Protein AF-A0A382XVF5-F1 (afdb_monomer)

InterPro domains:
  IPR029026 tRNA (guanine-N1-)-methyltransferase, N-terminal [G3DSA:3.40.1280.10] (78-159)
  IPR029028 Alpha/beta knot methyltransferases [SSF75217] (88-157)
  IPR029064 Ribosomal protein eL30-like superfamily [G3DSA:3.30.1330.30] (3-73)

Sequence (159 aa):
MQRCGVGEVASALDSEDVALLLVLRDSEDEEIARLRETAESRGIPVREGSKTDLWRMARSNEGEDSPGILALVGRNPNASIEQVLSTGGLAWLLAGARYPVNIGFTIRTAEVSGADAVFVDCDLNHDERKAAVRTSMKAHRFMPVHWVDGDDLVAQARE

Radius of gyration: 16.48 Å; Cα contacts (8 Å, |Δi|>4): 283; chains: 1; bounding box: 39×35×43 Å

Structure (mmCIF, N/CA/C/O backbone):
data_AF-A0A382XVF5-F1
#
_entry.id   AF-A0A382XVF5-F1
#
loop_
_atom_site.group_PDB
_atom_site.id
_atom_site.type_symbol
_atom_site.label_atom_id
_atom_site.label_alt_id
_atom_site.label_comp_id
_atom_site.label_asym_id
_atom_site.label_entity_id
_atom_site.label_seq_id
_atom_site.pdbx_PDB_ins_code
_atom_site.Cartn_x
_atom_site.Cartn_y
_atom_site.Cartn_z
_atom_site.occupancy
_atom_site.B_iso_or_equiv
_atom_site.auth_seq_id
_atom_site.auth_comp_id
_atom_site.auth_asym_id
_atom_site.auth_atom_id
_atom_site.pdbx_PDB_model_num
ATOM 1 N N . MET A 1 1 ? -10.118 -1.378 -2.986 1.00 81.12 1 MET A N 1
ATOM 2 C CA . MET A 1 1 ? -8.906 -1.666 -2.195 1.00 81.12 1 MET A CA 1
ATOM 3 C C . MET A 1 1 ? -9.020 -1.195 -0.753 1.00 81.12 1 MET A C 1
ATOM 5 O O . MET A 1 1 ? -8.791 -2.002 0.126 1.00 81.12 1 MET A O 1
ATOM 9 N N . GLN A 1 2 ? -9.371 0.064 -0.463 1.00 89.81 2 GLN A N 1
ATOM 10 C CA . GLN A 1 2 ? -9.378 0.555 0.922 1.00 89.81 2 GLN A CA 1
ATOM 11 C C . GLN A 1 2 ? -10.780 0.712 1.534 1.00 89.81 2 GLN A C 1
ATOM 13 O O . GLN A 1 2 ? -11.734 1.102 0.845 1.00 89.81 2 GLN A O 1
ATOM 18 N N . ARG A 1 3 ? -10.871 0.445 2.839 1.00 93.00 3 ARG A N 1
ATOM 19 C CA . ARG A 1 3 ? -12.037 0.651 3.708 1.00 93.00 3 ARG A CA 1
ATOM 20 C C . ARG A 1 3 ? -11.692 1.644 4.806 1.00 93.00 3 ARG A C 1
ATOM 22 O O . ARG A 1 3 ? -10.603 1.553 5.375 1.00 93.00 3 ARG A O 1
ATOM 29 N N . CYS A 1 4 ? -12.579 2.602 5.056 1.00 93.44 4 CYS A N 1
ATOM 30 C CA . CYS A 1 4 ? -12.317 3.721 5.961 1.00 93.44 4 CYS A CA 1
ATOM 31 C C . CYS A 1 4 ? -13.279 3.734 7.149 1.00 93.44 4 CYS A C 1
ATOM 33 O O . CYS A 1 4 ? -14.494 3.736 6.969 1.00 93.44 4 CYS A O 1
ATOM 35 N N . GLY A 1 5 ? -12.721 3.826 8.356 1.00 94.19 5 GLY A N 1
ATOM 36 C CA . GLY A 1 5 ? -13.494 3.909 9.588 1.00 94.19 5 GLY A CA 1
ATOM 37 C C . GLY A 1 5 ? -14.037 2.562 10.059 1.00 94.19 5 GLY A C 1
ATOM 38 O O . GLY A 1 5 ? -14.022 1.562 9.343 1.00 94.19 5 GLY A O 1
ATOM 39 N N . VAL A 1 6 ? -14.522 2.560 11.298 1.00 95.88 6 VAL A N 1
ATOM 40 C CA . VAL A 1 6 ? -14.975 1.370 12.030 1.00 95.88 6 VAL A CA 1
ATOM 41 C C . VAL A 1 6 ? -15.961 0.522 11.227 1.00 95.88 6 VAL A C 1
ATOM 43 O O . VAL A 1 6 ? -15.743 -0.674 11.072 1.00 95.88 6 VAL A O 1
ATOM 46 N N . GLY A 1 7 ? -17.021 1.130 10.682 1.00 95.94 7 GLY A N 1
ATOM 47 C CA . GLY A 1 7 ? -18.098 0.385 10.023 1.00 95.94 7 GLY A CA 1
ATOM 48 C C . GLY A 1 7 ? -17.639 -0.367 8.772 1.00 95.94 7 GLY A C 1
ATOM 49 O O . GLY A 1 7 ? -17.912 -1.558 8.633 1.00 95.94 7 GLY A O 1
ATOM 50 N N . GLU A 1 8 ? -16.903 0.302 7.877 1.00 96.31 8 GLU A N 1
ATOM 51 C CA . GLU A 1 8 ? -16.386 -0.352 6.668 1.00 96.31 8 GLU A CA 1
ATOM 52 C C . GLU A 1 8 ? -15.321 -1.403 7.006 1.00 96.31 8 GLU A C 1
ATOM 54 O O . GLU A 1 8 ? -15.274 -2.449 6.364 1.00 96.31 8 GLU A O 1
ATOM 59 N N . VAL A 1 9 ? -14.469 -1.141 8.004 1.00 97.19 9 VAL A N 1
ATOM 60 C CA . VAL A 1 9 ? -13.413 -2.078 8.418 1.00 97.19 9 VAL A CA 1
ATOM 61 C C . VAL A 1 9 ? -13.997 -3.326 9.075 1.00 97.19 9 VAL A C 1
ATOM 63 O O . VAL A 1 9 ? -13.566 -4.427 8.741 1.00 97.19 9 VAL A O 1
ATOM 66 N N . ALA A 1 10 ? -14.997 -3.179 9.946 1.00 97.81 10 ALA A N 1
ATOM 67 C CA . ALA A 1 10 ? -15.702 -4.306 10.551 1.00 97.81 10 ALA A CA 1
ATOM 68 C C . ALA A 1 10 ? -16.340 -5.197 9.476 1.00 97.81 10 ALA A C 1
ATOM 70 O O . ALA A 1 10 ? -16.065 -6.393 9.419 1.00 97.81 10 ALA A O 1
ATOM 71 N N . SER A 1 11 ? -17.096 -4.594 8.550 1.00 97.81 11 SER A N 1
ATOM 72 C CA . SER A 1 11 ? -17.711 -5.325 7.437 1.00 97.81 11 SER A CA 1
ATOM 73 C C . SER A 1 11 ? -16.677 -6.051 6.571 1.00 97.81 11 SER A C 1
ATOM 75 O O . SER A 1 11 ? -16.931 -7.163 6.109 1.00 97.81 11 SER A O 1
ATOM 77 N N . ALA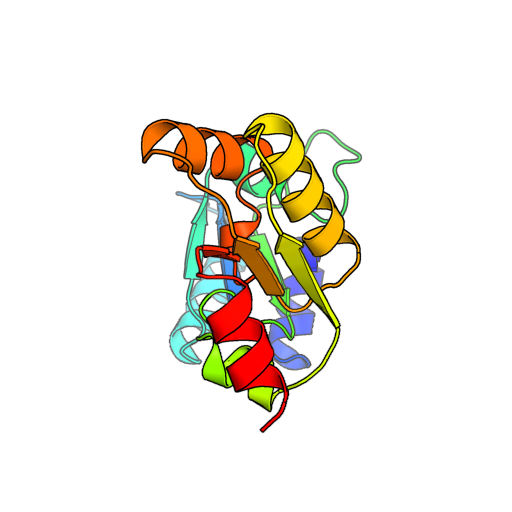 A 1 12 ? -15.522 -5.430 6.331 1.00 97.12 12 ALA A N 1
ATOM 78 C CA . ALA A 1 12 ? -14.472 -6.017 5.510 1.00 97.12 12 ALA A CA 1
ATOM 79 C C . ALA A 1 12 ? -13.776 -7.187 6.204 1.00 97.12 12 ALA A C 1
ATOM 81 O O . ALA A 1 12 ? -13.534 -8.201 5.562 1.00 97.12 12 ALA A O 1
ATOM 82 N N . LEU A 1 13 ? -13.512 -7.092 7.511 1.00 97.19 13 LEU A N 1
ATOM 83 C CA . LEU A 1 13 ? -12.989 -8.228 8.270 1.00 97.19 13 LEU A CA 1
ATOM 84 C C . LEU A 1 13 ? -13.944 -9.427 8.200 1.00 97.19 13 LEU A C 1
ATOM 86 O O . LEU A 1 13 ? -13.478 -10.560 8.173 1.00 97.19 13 LEU A O 1
ATOM 90 N N . ASP A 1 14 ? -15.256 -9.215 8.134 1.00 96.19 14 ASP A N 1
ATOM 91 C CA . ASP A 1 14 ? -16.225 -10.316 8.085 1.00 96.19 14 ASP A CA 1
ATOM 92 C C . ASP A 1 14 ? -16.412 -10.943 6.696 1.00 96.19 14 ASP A C 1
ATOM 94 O O . ASP A 1 14 ? -16.822 -12.101 6.606 1.00 96.19 14 ASP A 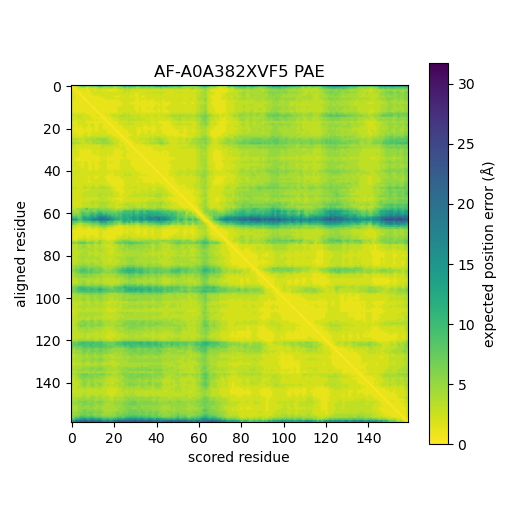O 1
ATOM 98 N N . SER A 1 15 ? -16.145 -10.204 5.616 1.00 95.38 15 SER A N 1
ATOM 99 C CA . SER A 1 15 ? -16.581 -10.603 4.266 1.00 95.38 15 SER A CA 1
ATOM 100 C C . SER A 1 15 ? -15.536 -10.476 3.159 1.00 95.38 15 SER A C 1
ATOM 102 O O . SER A 1 15 ? -15.789 -10.921 2.039 1.00 95.38 15 SER A O 1
ATOM 104 N N . GLU A 1 16 ? -14.370 -9.899 3.441 1.00 95.69 16 GLU A N 1
ATOM 105 C CA . GLU A 1 16 ? -13.349 -9.598 2.441 1.00 95.69 16 GLU A CA 1
ATOM 106 C C . GLU A 1 16 ? -11.962 -10.112 2.854 1.00 95.69 16 GLU A C 1
ATOM 108 O O . GLU A 1 16 ? -11.680 -10.354 4.027 1.00 95.69 16 GLU A O 1
ATOM 113 N N . ASP A 1 17 ? -11.066 -10.249 1.875 1.00 93.06 17 ASP A N 1
ATOM 114 C CA . ASP A 1 17 ? -9.670 -10.621 2.118 1.00 93.06 17 ASP A CA 1
ATOM 115 C C . ASP A 1 17 ? -8.854 -9.398 2.568 1.00 93.06 17 ASP A C 1
ATOM 117 O O . ASP A 1 17 ? -8.308 -8.640 1.756 1.00 93.06 17 ASP A O 1
ATOM 121 N N . VAL A 1 18 ? -8.847 -9.145 3.878 1.00 95.81 18 VAL A N 1
ATOM 122 C CA . VAL A 1 18 ? -8.115 -8.028 4.486 1.00 95.81 18 VAL A CA 1
ATOM 123 C C . VAL A 1 18 ? -6.634 -8.386 4.634 1.00 95.81 18 VAL A C 1
ATOM 125 O O . VAL A 1 18 ? -6.253 -9.209 5.459 1.00 95.81 18 VAL A O 1
ATOM 128 N N . ALA A 1 19 ? -5.779 -7.686 3.891 1.00 94.56 19 ALA A N 1
ATOM 129 C CA . ALA A 1 19 ? -4.337 -7.919 3.865 1.00 94.56 19 ALA A CA 1
ATOM 130 C C . ALA A 1 19 ? -3.550 -7.110 4.914 1.00 94.56 19 ALA A C 1
ATOM 132 O O . ALA A 1 19 ? -2.408 -7.447 5.231 1.00 94.56 19 ALA A O 1
ATOM 133 N N . LEU A 1 20 ? -4.107 -5.999 5.408 1.00 95.12 20 LEU A N 1
ATOM 134 C CA . LEU A 1 20 ? -3.451 -5.108 6.371 1.00 95.12 20 LEU A CA 1
ATOM 135 C C . LEU A 1 20 ? -4.478 -4.194 7.052 1.00 95.12 20 LEU A C 1
ATOM 137 O O . LEU A 1 20 ? -5.326 -3.610 6.372 1.00 95.12 20 LEU A O 1
ATOM 141 N N . LEU A 1 21 ? -4.314 -3.961 8.356 1.00 95.81 21 LEU A N 1
ATOM 142 C CA . LEU A 1 21 ? -4.916 -2.816 9.044 1.00 95.81 21 LEU A CA 1
ATOM 143 C C . LEU A 1 21 ? -3.896 -1.700 9.297 1.00 95.81 21 LEU A C 1
ATOM 145 O O . LEU A 1 21 ? -2.754 -1.953 9.688 1.00 95.81 21 LEU A O 1
ATOM 149 N N . LEU A 1 22 ? -4.330 -0.451 9.121 1.00 94.62 22 LEU A N 1
ATOM 150 C CA . LEU A 1 22 ? -3.629 0.739 9.600 1.00 94.62 22 LEU A CA 1
ATOM 151 C C . LEU A 1 22 ? -4.492 1.427 10.660 1.00 94.62 22 LEU A C 1
ATOM 153 O O . LEU A 1 22 ? -5.589 1.894 10.362 1.00 94.62 22 LEU A O 1
ATOM 157 N N . VAL A 1 23 ? -3.981 1.497 11.883 1.00 96.12 23 VAL A N 1
ATOM 158 C CA . VAL A 1 23 ? -4.694 1.999 13.062 1.00 96.12 23 VAL A CA 1
ATOM 159 C C . VAL A 1 23 ? -4.046 3.294 13.546 1.00 96.12 23 VAL A C 1
ATOM 161 O O . VAL A 1 23 ? -2.824 3.453 13.477 1.00 96.12 23 VAL A O 1
ATOM 164 N N . LEU A 1 24 ? -4.855 4.243 14.014 1.00 95.81 24 LEU A N 1
ATOM 165 C CA . LEU A 1 24 ? -4.359 5.445 14.670 1.00 95.81 24 LEU A CA 1
ATOM 166 C C . LEU A 1 24 ? -3.599 5.049 15.940 1.00 95.81 24 LEU A C 1
ATOM 168 O O . LEU A 1 24 ? -4.128 4.356 16.806 1.00 95.81 24 LEU A O 1
ATOM 172 N N . ARG A 1 25 ? -2.347 5.493 16.038 1.00 95.38 25 ARG A N 1
ATOM 173 C CA . ARG A 1 25 ? -1.515 5.263 17.218 1.00 95.38 25 ARG A CA 1
ATOM 174 C C . ARG A 1 25 ? -2.186 5.854 18.457 1.00 95.38 25 ARG A C 1
ATOM 176 O O . ARG A 1 25 ? -2.706 6.966 18.382 1.00 95.38 25 ARG A O 1
ATOM 183 N N . ASP A 1 26 ? -2.116 5.119 19.564 1.00 93.38 26 ASP A N 1
ATOM 184 C CA . ASP A 1 26 ? -2.642 5.529 20.871 1.00 93.38 26 ASP A CA 1
ATOM 185 C C . ASP A 1 26 ? -4.150 5.854 20.836 1.00 93.38 26 ASP A C 1
ATOM 187 O O . ASP A 1 26 ? -4.631 6.712 21.570 1.00 93.38 26 ASP A O 1
ATOM 191 N N . SER A 1 27 ? -4.910 5.202 19.946 1.00 93.06 27 SER A N 1
ATOM 192 C CA . SER A 1 27 ? -6.366 5.350 19.903 1.00 93.06 27 SER A CA 1
ATOM 193 C C . SER A 1 27 ? -7.007 4.763 21.164 1.00 93.06 27 SER A C 1
ATOM 195 O O . SER A 1 27 ? -6.785 3.600 21.488 1.00 93.06 27 SER A O 1
ATOM 197 N N . GLU A 1 28 ? -7.830 5.565 21.839 1.00 93.56 28 GLU A N 1
ATOM 198 C CA . GLU A 1 28 ? -8.627 5.159 23.010 1.00 93.56 28 GLU A CA 1
ATOM 199 C C . GLU A 1 28 ? -10.027 4.638 22.627 1.00 93.56 28 GLU A C 1
ATOM 201 O O . GLU A 1 28 ? -10.869 4.402 23.489 1.00 93.56 28 GLU A O 1
ATOM 206 N N . ASP A 1 29 ? -10.302 4.483 21.330 1.00 95.88 29 ASP A N 1
ATOM 207 C CA . ASP A 1 29 ? -11.586 3.994 20.835 1.00 95.88 29 ASP A CA 1
ATOM 208 C C . ASP A 1 29 ? -11.676 2.470 21.041 1.00 95.88 29 ASP A C 1
ATOM 210 O O . ASP A 1 29 ? -10.932 1.694 20.432 1.00 95.88 29 ASP A O 1
ATOM 214 N N . GLU A 1 30 ? -12.590 2.046 21.918 1.00 97.06 30 GLU A N 1
ATOM 215 C CA . GLU A 1 30 ? -12.796 0.639 22.289 1.00 97.06 30 GLU A CA 1
ATOM 216 C C . GLU A 1 30 ? -13.117 -0.250 21.081 1.00 97.06 30 GLU A C 1
ATOM 218 O O . GLU A 1 30 ? -12.713 -1.414 21.018 1.00 97.06 30 GLU A O 1
ATOM 223 N N . GLU A 1 31 ? -13.818 0.295 20.092 1.00 97.25 31 GLU A N 1
ATOM 224 C CA . GLU A 1 31 ? -14.204 -0.439 18.898 1.00 97.25 31 GLU A CA 1
ATOM 225 C C . GLU A 1 31 ? -13.003 -0.621 17.961 1.00 97.25 31 GLU A C 1
ATOM 227 O O . GLU A 1 31 ? -12.790 -1.708 17.422 1.00 97.25 31 GLU A O 1
ATOM 2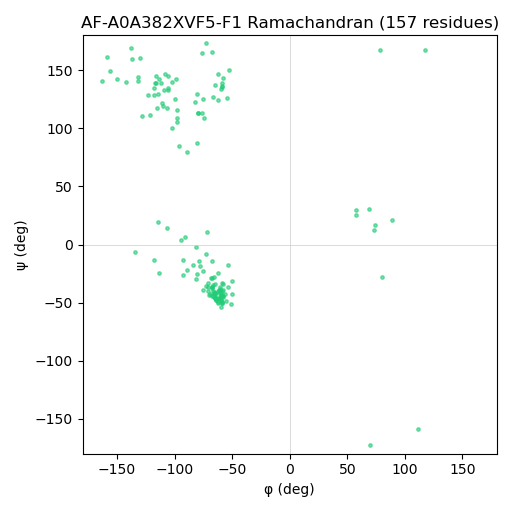32 N N . ILE A 1 32 ? -12.143 0.395 17.835 1.00 97.31 32 ILE A N 1
ATOM 233 C CA . ILE A 1 32 ? -10.859 0.265 17.128 1.00 97.31 32 ILE A CA 1
ATOM 234 C C . ILE A 1 32 ? -9.964 -0.781 17.806 1.00 97.31 32 ILE A C 1
ATOM 236 O O . ILE A 1 32 ? -9.355 -1.597 17.107 1.00 97.31 32 ILE A O 1
ATOM 240 N N . ALA A 1 33 ? -9.907 -0.798 19.142 1.00 97.31 33 ALA A N 1
ATOM 241 C CA . ALA A 1 33 ? -9.156 -1.804 19.894 1.00 97.31 33 ALA A CA 1
ATOM 242 C C . ALA A 1 33 ? -9.679 -3.226 19.617 1.00 97.31 33 ALA A C 1
ATOM 244 O O . ALA A 1 33 ? -8.897 -4.117 19.277 1.00 97.31 33 ALA A O 1
ATOM 245 N N . ARG A 1 34 ? -11.004 -3.421 19.632 1.00 98.06 34 ARG A N 1
ATOM 246 C CA . ARG A 1 34 ? -11.639 -4.708 19.301 1.00 98.06 34 ARG A CA 1
ATOM 247 C C . ARG A 1 34 ? -11.322 -5.178 17.879 1.00 98.06 34 ARG A C 1
ATOM 249 O O . ARG A 1 34 ? -11.026 -6.355 17.656 1.00 98.06 34 ARG A O 1
ATOM 256 N N . LEU A 1 35 ? -11.394 -4.277 16.897 1.00 98.31 35 LEU A N 1
ATOM 257 C CA . LEU A 1 35 ? -11.094 -4.603 15.497 1.00 98.31 35 LEU A CA 1
ATOM 258 C C . LEU A 1 35 ? -9.611 -4.938 15.296 1.00 98.31 35 LEU A C 1
ATOM 260 O O . LEU A 1 35 ? -9.289 -5.853 14.534 1.00 98.31 35 LEU A O 1
ATOM 264 N N . ARG A 1 36 ? -8.713 -4.250 16.012 1.00 97.88 36 ARG A N 1
ATOM 265 C CA . ARG A 1 36 ? -7.283 -4.577 16.050 1.00 97.88 36 ARG A CA 1
ATOM 266 C C . ARG A 1 36 ? -7.050 -5.996 16.566 1.00 97.88 36 ARG A C 1
ATOM 268 O O . ARG A 1 36 ? -6.414 -6.779 15.866 1.00 97.88 36 ARG A O 1
ATOM 275 N N . GLU A 1 37 ? -7.594 -6.337 17.732 1.00 97.50 37 GLU A N 1
ATOM 276 C CA . GLU A 1 37 ? -7.465 -7.684 18.311 1.00 97.50 37 GLU A CA 1
ATOM 277 C C . GLU A 1 37 ? -8.026 -8.755 17.367 1.00 97.50 37 GLU A C 1
ATOM 279 O O . GLU A 1 37 ? -7.423 -9.811 17.165 1.00 97.50 37 GLU A O 1
ATOM 284 N N . THR A 1 38 ? -9.154 -8.453 16.719 1.00 97.88 38 THR A N 1
ATOM 285 C CA . THR A 1 38 ? -9.767 -9.338 15.723 1.00 97.88 38 THR A CA 1
ATOM 286 C C . THR A 1 38 ? -8.813 -9.611 14.561 1.00 97.88 38 THR A C 1
ATOM 288 O O . THR A 1 38 ? -8.619 -10.769 14.195 1.00 97.88 38 THR A O 1
ATOM 291 N N . ALA A 1 39 ? -8.181 -8.582 13.995 1.00 97.44 39 ALA A N 1
ATOM 292 C CA . ALA A 1 39 ? -7.218 -8.750 12.910 1.00 97.44 39 ALA A CA 1
ATOM 293 C C . ALA A 1 39 ? -5.963 -9.518 13.347 1.00 97.44 39 ALA A C 1
ATOM 295 O O . ALA A 1 39 ? -5.563 -10.466 12.669 1.00 97.44 39 ALA A O 1
ATOM 296 N N . GLU A 1 40 ? -5.392 -9.172 14.503 1.00 97.25 40 GLU A N 1
ATOM 297 C CA . GLU A 1 40 ? -4.213 -9.848 15.058 1.00 97.25 40 GLU A CA 1
ATOM 298 C C . GLU A 1 40 ? -4.490 -11.341 15.303 1.00 97.25 40 GLU A C 1
ATOM 300 O O . GLU A 1 40 ? -3.686 -12.188 14.911 1.00 97.25 40 GLU A O 1
ATOM 305 N N . SER A 1 41 ? -5.664 -11.690 15.847 1.00 97.38 41 SER A N 1
ATOM 306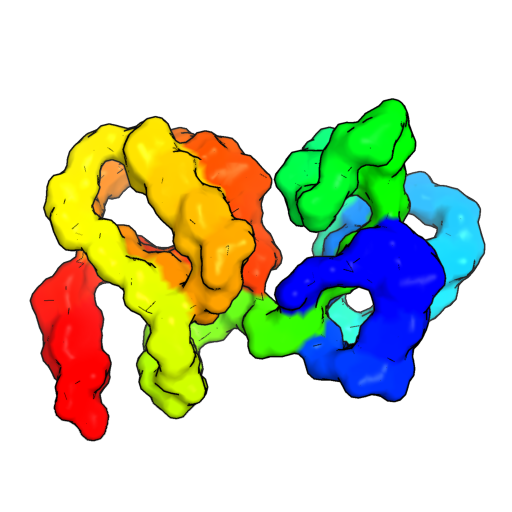 C CA . SER A 1 41 ? -6.073 -13.088 16.070 1.00 97.38 41 SER A CA 1
ATOM 307 C C . SER A 1 41 ? -6.200 -13.909 14.779 1.00 97.38 41 SER A C 1
ATOM 309 O O . SER A 1 41 ? -6.056 -15.131 14.800 1.00 97.38 41 SER A O 1
ATOM 311 N N . ARG A 1 42 ? -6.434 -13.237 13.646 1.00 96.12 42 ARG A N 1
ATOM 312 C CA . ARG A 1 42 ? -6.534 -13.835 12.307 1.00 96.12 42 ARG A CA 1
ATOM 313 C C . ARG A 1 42 ? -5.203 -13.806 11.547 1.00 96.12 42 ARG A C 1
ATOM 315 O O . ARG A 1 42 ? -5.160 -14.204 10.388 1.00 96.12 42 ARG A O 1
ATOM 322 N N . GLY A 1 43 ? -4.122 -13.336 12.176 1.00 95.69 43 GLY A N 1
ATOM 323 C CA . GLY A 1 43 ? -2.805 -13.208 11.548 1.00 95.69 43 GLY A CA 1
ATOM 324 C C . GLY A 1 43 ? -2.702 -12.068 10.532 1.00 95.69 43 GLY A C 1
ATOM 325 O O . GLY A 1 43 ? -1.722 -11.999 9.791 1.00 95.69 43 GLY A O 1
ATOM 326 N N . ILE A 1 44 ? -3.686 -11.165 10.493 1.00 95.81 44 ILE A N 1
ATOM 327 C CA . ILE A 1 44 ? -3.659 -9.989 9.625 1.00 95.81 44 ILE A CA 1
ATOM 328 C C . ILE A 1 44 ? -2.689 -8.974 10.243 1.00 95.81 44 ILE A C 1
ATOM 330 O O . ILE A 1 44 ? -2.858 -8.595 11.406 1.00 95.81 44 ILE A O 1
ATOM 334 N N . PRO A 1 45 ? -1.682 -8.491 9.496 1.00 94.94 45 PRO A N 1
ATOM 335 C CA . PRO A 1 45 ? -0.764 -7.487 10.008 1.00 94.94 45 PRO A CA 1
ATOM 336 C C . PRO A 1 45 ? -1.501 -6.209 10.426 1.00 94.94 45 PRO A C 1
ATOM 338 O O . PRO A 1 45 ? -2.334 -5.682 9.685 1.00 94.94 45 PRO A O 1
ATOM 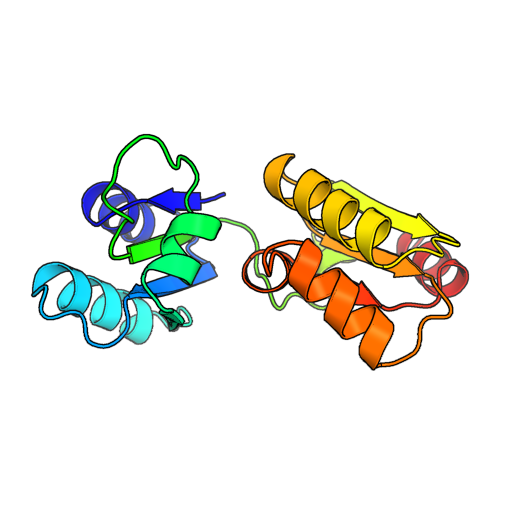341 N N . VAL A 1 46 ? -1.128 -5.663 11.582 1.00 95.38 46 VAL A N 1
ATOM 342 C CA . VAL A 1 46 ? -1.588 -4.352 12.050 1.00 95.38 46 VAL A CA 1
ATOM 343 C C . VAL A 1 46 ? -0.401 -3.397 12.100 1.00 95.38 46 VAL A C 1
ATOM 345 O O . VAL A 1 46 ? 0.657 -3.710 12.645 1.00 95.38 46 VAL A O 1
ATOM 348 N N . ARG A 1 47 ? -0.559 -2.219 11.497 1.00 94.06 47 ARG A N 1
ATOM 349 C CA . ARG A 1 47 ? 0.414 -1.123 11.546 1.00 94.06 47 ARG A CA 1
ATOM 350 C C . ARG A 1 47 ? -0.208 0.072 12.248 1.00 94.06 47 ARG A C 1
ATOM 352 O O . ARG A 1 47 ? -1.381 0.366 12.055 1.00 94.06 47 ARG A O 1
ATOM 359 N N . GLU A 1 48 ? 0.605 0.811 12.988 1.00 94.81 48 GLU A N 1
ATOM 360 C CA . GLU A 1 48 ? 0.183 2.064 13.613 1.00 94.81 48 GLU A CA 1
ATOM 361 C C . GLU A 1 48 ? 0.628 3.278 12.784 1.00 94.81 48 GLU A C 1
ATOM 363 O O . GLU A 1 48 ? 1.730 3.317 12.220 1.00 94.81 48 GLU A O 1
ATOM 368 N N . GLY A 1 49 ? -0.226 4.297 12.720 1.00 92.31 49 GLY A N 1
ATOM 369 C CA . GLY A 1 49 ? 0.007 5.543 11.996 1.00 92.31 49 GLY A CA 1
ATOM 370 C C . GLY A 1 49 ? -0.420 6.773 12.793 1.00 92.31 49 GLY A C 1
ATOM 371 O O . GLY A 1 49 ? -1.213 6.697 13.721 1.00 92.31 49 GLY A O 1
ATOM 372 N N . SER A 1 50 ? 0.119 7.936 12.429 1.00 92.06 50 SER A N 1
ATOM 373 C CA . SER A 1 50 ? -0.365 9.227 12.946 1.00 92.06 50 SER A CA 1
ATOM 374 C C . SER A 1 50 ? -1.675 9.648 12.270 1.00 92.06 50 SER A C 1
ATOM 376 O O . SER A 1 50 ? -1.972 9.171 11.175 1.00 92.06 50 SER A O 1
ATOM 378 N N . LYS A 1 51 ? -2.399 10.626 12.838 1.00 91.25 51 LYS A N 1
ATOM 379 C CA . LYS A 1 51 ? -3.589 11.234 12.203 1.00 91.25 51 LYS A CA 1
ATOM 380 C C . LYS A 1 51 ? -3.305 11.671 10.758 1.00 91.25 51 LYS A C 1
ATOM 382 O O . LYS A 1 51 ? -4.080 11.386 9.856 1.00 91.25 51 LYS A O 1
ATOM 387 N N . THR A 1 52 ? -2.146 12.284 10.510 1.00 88.56 52 THR A N 1
ATOM 388 C CA . THR A 1 52 ? -1.728 12.698 9.161 1.00 88.56 52 THR A CA 1
ATOM 389 C C . THR A 1 52 ? -1.446 11.515 8.236 1.00 88.56 52 THR A C 1
ATOM 391 O O . THR A 1 52 ? -1.726 11.599 7.042 1.00 88.56 52 THR A O 1
ATOM 394 N N . ASP A 1 53 ? -0.875 10.423 8.754 1.00 87.62 53 ASP A N 1
ATOM 395 C CA . ASP A 1 53 ? -0.649 9.214 7.957 1.00 87.62 53 ASP A CA 1
ATOM 396 C C . ASP A 1 53 ? -1.987 8.594 7.534 1.00 87.62 53 ASP A C 1
ATOM 398 O O . ASP A 1 53 ? -2.141 8.275 6.359 1.00 87.62 53 ASP A O 1
ATOM 402 N N . LEU A 1 54 ? -2.958 8.470 8.446 1.00 90.62 54 LEU A N 1
ATOM 403 C CA . LEU A 1 54 ? -4.278 7.924 8.119 1.00 90.62 54 LEU A CA 1
ATOM 404 C C . LEU A 1 54 ? -5.041 8.845 7.161 1.00 90.62 54 LEU A C 1
ATOM 406 O O . LEU A 1 54 ? -5.535 8.369 6.143 1.00 90.62 54 LEU A O 1
ATOM 410 N N . TRP A 1 55 ? -5.039 10.158 7.403 1.00 89.19 55 TRP A N 1
ATOM 411 C CA . TRP A 1 55 ? -5.673 11.132 6.512 1.00 89.19 55 TRP A CA 1
ATOM 412 C C . TRP A 1 55 ? -5.095 11.088 5.097 1.00 89.19 55 TRP A C 1
ATOM 414 O O . TRP A 1 55 ? -5.824 11.102 4.120 1.00 89.19 55 TRP A O 1
ATOM 424 N N . ARG A 1 56 ? -3.769 10.992 4.939 1.00 84.88 56 ARG A N 1
ATOM 425 C CA . ARG A 1 56 ? -3.156 10.898 3.599 1.00 84.88 56 ARG A CA 1
ATOM 426 C C . ARG A 1 56 ? -3.524 9.616 2.865 1.00 84.88 56 ARG A C 1
ATOM 428 O O . ARG A 1 56 ? -3.456 9.581 1.638 1.00 84.88 56 ARG A O 1
ATOM 435 N N . MET A 1 57 ? -3.812 8.562 3.617 1.00 85.62 57 MET A N 1
ATOM 436 C CA . MET A 1 57 ? -4.048 7.239 3.069 1.00 85.62 57 MET A CA 1
ATOM 437 C C . MET A 1 57 ? -5.514 6.973 2.803 1.00 85.62 57 MET A C 1
ATOM 439 O O . MET A 1 57 ? -5.767 6.189 1.900 1.00 85.62 57 MET A O 1
ATOM 443 N N . ALA A 1 58 ? -6.432 7.624 3.515 1.00 88.31 58 ALA A N 1
ATOM 444 C CA . ALA A 1 58 ? -7.867 7.463 3.350 1.00 88.31 58 ALA A CA 1
ATOM 445 C C . ALA A 1 58 ? -8.340 7.660 1.895 1.00 88.31 58 ALA A C 1
ATOM 447 O O . ALA A 1 58 ? -7.764 8.419 1.111 1.00 88.31 58 ALA A O 1
ATOM 448 N N . ARG A 1 59 ? -9.422 6.954 1.546 1.00 85.19 59 ARG A N 1
ATOM 449 C CA . ARG A 1 59 ? -10.032 6.946 0.210 1.00 85.19 59 ARG A CA 1
ATOM 450 C C . ARG A 1 59 ? -10.628 8.308 -0.125 1.00 85.19 59 ARG A C 1
ATOM 452 O O . ARG A 1 59 ? -10.622 8.710 -1.282 1.00 85.19 59 ARG A O 1
ATOM 459 N N . SER A 1 60 ? -11.161 8.980 0.889 1.00 77.75 60 SER A N 1
ATOM 460 C CA . SER A 1 60 ? -11.661 10.343 0.811 1.00 77.75 60 SER A CA 1
ATOM 461 C C . SER A 1 60 ? -11.101 11.143 1.974 1.00 77.75 60 SER A C 1
ATOM 463 O O . SER A 1 60 ? -11.021 10.646 3.098 1.00 77.75 60 SER A O 1
ATOM 465 N N . ASN A 1 61 ? -10.752 12.389 1.671 1.00 76.00 61 ASN A N 1
ATOM 466 C CA . ASN A 1 61 ? -10.246 13.374 2.619 1.00 76.00 61 ASN A CA 1
ATOM 467 C C . ASN A 1 61 ? -11.231 14.542 2.768 1.00 76.00 61 ASN A C 1
ATOM 469 O O . ASN A 1 61 ? -10.840 15.640 3.161 1.00 76.00 61 ASN A O 1
ATOM 473 N N . GLU A 1 62 ? -12.490 14.325 2.388 1.00 69.81 62 GLU A N 1
ATOM 474 C CA . GLU A 1 62 ? -13.560 15.301 2.554 1.00 69.81 62 GLU A CA 1
ATOM 475 C C . GLU A 1 62 ? -13.961 15.361 4.034 1.00 69.81 62 GLU A C 1
ATOM 477 O O . GLU A 1 62 ? -14.547 14.423 4.570 1.00 69.81 62 GLU A O 1
ATOM 482 N N . GLY A 1 63 ? -13.609 16.464 4.700 1.00 66.75 63 GLY A N 1
ATOM 483 C CA . GLY A 1 63 ? -13.858 16.687 6.126 1.00 66.75 63 GLY A CA 1
ATOM 484 C C . GLY A 1 63 ? -12.578 16.853 6.951 1.00 66.75 63 GLY A C 1
ATOM 485 O O . GLY A 1 63 ? -11.466 16.603 6.484 1.00 66.75 63 GLY A O 1
ATOM 486 N N . GLU A 1 64 ? -12.736 17.316 8.191 1.00 60.03 64 GLU A N 1
ATOM 487 C CA . GLU A 1 64 ? -11.611 17.581 9.105 1.00 60.03 64 GLU A CA 1
ATOM 488 C C . GLU A 1 64 ? -11.141 16.327 9.866 1.00 60.03 64 GLU A C 1
ATOM 490 O O . GLU A 1 64 ? -10.009 16.276 10.367 1.00 60.03 64 GLU A O 1
ATOM 495 N N . ASP A 1 65 ? -11.971 15.284 9.912 1.00 74.31 65 ASP A N 1
ATOM 496 C CA . ASP A 1 65 ? -11.698 14.089 10.698 1.00 74.31 65 ASP A CA 1
ATOM 497 C C . ASP A 1 65 ? -11.095 12.967 9.856 1.00 74.31 65 ASP A C 1
ATOM 499 O O . ASP A 1 65 ? -11.743 12.313 9.043 1.00 74.31 65 ASP A O 1
ATOM 503 N N . SER A 1 66 ? -9.803 12.725 10.091 1.00 82.50 66 SER A N 1
ATOM 504 C CA . SER A 1 66 ? -9.136 11.504 9.646 1.00 82.50 66 SER A CA 1
ATOM 505 C C . SER A 1 66 ? -9.838 10.287 10.248 1.00 82.50 66 SER A C 1
ATOM 507 O O . SER A 1 66 ? -10.043 10.276 11.465 1.00 82.50 66 SER A O 1
ATOM 509 N N . PRO A 1 67 ? -10.090 9.219 9.471 1.00 90.38 67 PRO A N 1
ATOM 510 C CA . PRO A 1 67 ? -10.534 7.962 10.056 1.00 90.38 67 PRO A CA 1
ATOM 511 C C . PRO A 1 67 ? -9.494 7.473 11.072 1.00 90.38 67 PRO A C 1
ATOM 513 O O . PRO A 1 67 ? -8.291 7.643 10.859 1.00 90.38 67 PRO A O 1
ATOM 516 N N . GLY A 1 68 ? -9.960 6.876 12.171 1.00 94.50 68 GLY A N 1
ATOM 517 C CA . GLY A 1 68 ? -9.098 6.267 13.192 1.00 94.50 68 GLY A CA 1
ATOM 518 C C . GLY A 1 68 ? -8.567 4.882 12.803 1.00 94.50 68 GLY A C 1
ATOM 519 O O . GLY A 1 68 ? -7.625 4.384 13.413 1.00 94.50 68 GLY A O 1
ATOM 520 N N . ILE A 1 69 ? -9.141 4.263 11.769 1.00 96.06 69 ILE A N 1
ATOM 521 C CA . ILE A 1 6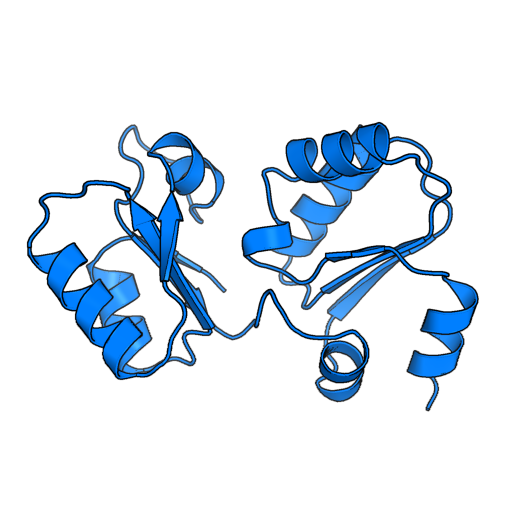9 ? -8.773 2.930 11.290 1.00 96.06 69 ILE A CA 1
ATOM 522 C C . ILE A 1 69 ? -9.023 2.808 9.785 1.00 96.06 69 ILE A C 1
ATOM 524 O O . ILE A 1 69 ? -10.002 3.344 9.259 1.00 96.06 69 ILE A O 1
ATOM 528 N N . LEU A 1 70 ? -8.133 2.101 9.095 1.00 94.94 70 LEU A N 1
ATOM 529 C CA . LEU A 1 70 ? -8.232 1.759 7.681 1.00 94.94 70 LEU A CA 1
ATOM 530 C C . LEU A 1 70 ? -7.947 0.267 7.493 1.00 94.94 70 LEU A C 1
ATOM 532 O O . LEU A 1 70 ? -7.043 -0.270 8.135 1.00 94.94 70 LEU A O 1
ATOM 536 N N . ALA A 1 71 ? -8.640 -0.369 6.552 1.00 94.75 71 ALA A N 1
ATOM 537 C CA . ALA A 1 71 ? -8.297 -1.706 6.074 1.00 94.75 71 ALA A CA 1
ATOM 538 C C . ALA A 1 71 ? -7.902 -1.668 4.600 1.00 94.75 71 ALA A C 1
ATOM 540 O O . ALA A 1 71 ? -8.521 -0.971 3.788 1.00 94.75 71 ALA A O 1
ATOM 541 N N . LEU A 1 72 ? -6.870 -2.433 4.261 1.00 93.00 72 LEU A N 1
ATOM 542 C CA . LEU A 1 72 ? -6.501 -2.753 2.892 1.00 93.00 72 LEU A CA 1
ATOM 543 C C . LEU A 1 72 ? -7.022 -4.145 2.552 1.00 93.00 72 LEU A C 1
ATOM 545 O O . LEU A 1 72 ? -6.702 -5.112 3.233 1.00 93.00 72 LEU A O 1
ATOM 549 N N . VAL A 1 73 ? -7.783 -4.222 1.471 1.00 92.12 73 VAL A N 1
ATOM 550 C CA . VAL A 1 73 ? -8.411 -5.434 0.957 1.00 92.12 73 VAL A CA 1
ATOM 551 C C . VAL A 1 73 ? -7.775 -5.827 -0.374 1.00 92.12 73 VAL A C 1
ATOM 553 O O . VAL A 1 73 ? -7.527 -4.962 -1.222 1.00 92.12 73 VAL A O 1
ATOM 556 N N . GLY A 1 74 ? -7.546 -7.127 -0.557 1.00 86.38 74 GLY A N 1
ATOM 557 C CA . GLY A 1 74 ? -7.214 -7.780 -1.826 1.00 86.38 74 GLY A CA 1
ATOM 558 C C . GLY A 1 74 ? -5.756 -7.672 -2.279 1.00 86.38 74 GLY A C 1
ATOM 559 O O . GLY A 1 74 ? -5.271 -8.567 -2.957 1.00 86.38 74 GLY A O 1
ATOM 560 N N . ARG A 1 75 ? -5.023 -6.618 -1.897 1.00 88.31 75 ARG A N 1
ATOM 561 C CA . ARG A 1 75 ? -3.605 -6.445 -2.268 1.00 88.31 75 ARG A CA 1
ATOM 562 C C . ARG A 1 75 ? -2.704 -6.602 -1.061 1.00 88.31 75 ARG A C 1
ATOM 564 O O . ARG A 1 75 ? -2.796 -5.824 -0.114 1.00 88.31 75 ARG A O 1
ATOM 571 N N . ASN A 1 76 ? -1.780 -7.556 -1.133 1.00 90.44 76 ASN A N 1
ATOM 572 C CA . ASN A 1 76 ? -0.720 -7.702 -0.145 1.00 90.44 76 ASN A CA 1
ATOM 573 C C . ASN A 1 76 ? 0.397 -6.677 -0.425 1.00 90.44 76 ASN A C 1
ATOM 575 O O . ASN A 1 76 ? 1.105 -6.816 -1.421 1.00 90.44 76 ASN A O 1
ATOM 579 N N . PRO A 1 77 ? 0.621 -5.674 0.444 1.00 90.75 77 PRO A N 1
ATOM 580 C CA . PRO A 1 77 ? 1.649 -4.655 0.230 1.00 90.75 77 PRO A CA 1
ATOM 581 C C . PRO A 1 77 ? 3.080 -5.205 0.313 1.00 90.75 77 PRO A C 1
ATOM 583 O O . PRO A 1 77 ? 4.015 -4.517 -0.083 1.00 90.75 77 PRO A O 1
ATOM 586 N N . ASN A 1 78 ? 3.256 -6.418 0.843 1.00 91.94 78 ASN A N 1
ATOM 587 C CA . ASN A 1 78 ? 4.553 -7.072 0.997 1.00 91.94 78 ASN A CA 1
ATOM 588 C C . ASN A 1 78 ? 4.757 -8.214 -0.015 1.00 91.94 78 ASN A C 1
ATOM 590 O O . ASN A 1 78 ? 5.651 -9.033 0.188 1.00 91.94 78 ASN A O 1
ATOM 594 N N . ALA A 1 79 ? 3.925 -8.307 -1.059 1.00 94.50 79 ALA A N 1
ATOM 595 C CA . ALA A 1 79 ? 4.078 -9.337 -2.080 1.00 94.50 79 ALA A CA 1
ATOM 596 C C . ALA A 1 79 ? 5.452 -9.236 -2.768 1.00 94.50 79 ALA A C 1
ATOM 598 O O . ALA A 1 79 ? 5.891 -8.144 -3.153 1.00 94.50 79 ALA A O 1
ATOM 599 N N . SER A 1 80 ? 6.128 -10.376 -2.922 1.00 96.06 80 SER A N 1
ATOM 600 C CA . SER A 1 80 ? 7.374 -10.476 -3.686 1.00 96.06 80 SER A CA 1
ATOM 601 C C . SER A 1 80 ? 7.128 -10.244 -5.181 1.00 96.06 80 SER A C 1
ATOM 603 O O . SER A 1 80 ? 5.991 -10.280 -5.646 1.00 96.06 80 SER A O 1
ATOM 605 N N . ILE A 1 81 ? 8.199 -10.024 -5.948 1.00 96.50 81 ILE A N 1
ATOM 606 C CA . ILE A 1 81 ? 8.121 -9.902 -7.413 1.00 96.50 81 ILE A CA 1
ATOM 607 C C . ILE A 1 81 ? 7.450 -11.146 -8.014 1.00 96.50 81 ILE A C 1
ATOM 609 O O . ILE A 1 81 ? 6.479 -11.020 -8.751 1.00 96.50 81 ILE A O 1
ATOM 613 N N . GLU A 1 82 ? 7.898 -12.339 -7.618 1.00 95.31 82 GLU A N 1
ATOM 614 C CA . GLU A 1 82 ? 7.332 -13.624 -8.051 1.00 95.31 82 GLU A CA 1
ATOM 615 C C . GLU A 1 82 ? 5.834 -13.748 -7.725 1.00 95.31 82 GLU A C 1
ATOM 617 O O . GLU A 1 82 ? 5.036 -14.152 -8.568 1.00 95.31 82 GLU A O 1
ATOM 622 N N . GLN A 1 83 ? 5.421 -13.350 -6.517 1.00 95.00 83 GLN A N 1
ATOM 623 C CA . GLN A 1 83 ? 4.010 -13.374 -6.118 1.00 95.00 83 GLN A CA 1
ATOM 624 C C . GLN A 1 83 ? 3.163 -12.407 -6.950 1.00 95.00 83 GLN A C 1
ATOM 626 O O . GLN A 1 83 ? 2.059 -12.758 -7.358 1.00 95.00 83 GLN A O 1
ATOM 631 N N . VAL A 1 84 ? 3.674 -11.203 -7.222 1.00 95.00 84 VAL A N 1
ATOM 632 C CA . VAL A 1 84 ? 2.990 -10.218 -8.072 1.00 95.00 84 VAL A CA 1
ATOM 633 C C . VAL A 1 84 ? 2.826 -10.757 -9.493 1.00 95.00 84 VAL A C 1
ATOM 635 O O . VAL A 1 84 ? 1.722 -10.717 -10.030 1.00 95.00 84 VAL A O 1
ATOM 638 N N . LEU A 1 85 ? 3.899 -11.281 -10.093 1.00 94.62 85 LEU A N 1
ATOM 639 C CA . LEU A 1 85 ? 3.863 -11.798 -11.463 1.00 94.62 85 LEU A CA 1
ATOM 640 C C . LEU A 1 85 ? 2.942 -13.022 -11.591 1.00 94.62 85 LEU A C 1
ATOM 642 O O . LEU A 1 85 ? 2.149 -13.086 -12.525 1.00 94.62 85 LEU A O 1
ATOM 646 N N . SER A 1 86 ? 2.982 -13.947 -10.626 1.00 93.12 86 SER A N 1
ATOM 647 C CA . SER A 1 86 ? 2.144 -15.159 -10.630 1.00 93.12 86 SER A CA 1
ATOM 648 C C . SER A 1 86 ? 0.661 -14.894 -10.360 1.00 93.12 86 SER A C 1
ATOM 650 O O . SER A 1 86 ? -0.190 -15.584 -10.918 1.00 93.12 86 SER A O 1
ATOM 652 N N . THR A 1 87 ? 0.333 -13.894 -9.534 1.00 89.19 87 THR A N 1
ATOM 653 C CA . THR A 1 87 ? -1.065 -13.488 -9.293 1.00 89.19 87 THR A CA 1
ATOM 654 C C . THR A 1 87 ? -1.684 -12.868 -10.550 1.00 89.19 87 THR A C 1
ATOM 656 O O . THR A 1 87 ? -2.892 -12.979 -10.770 1.00 89.19 87 THR A O 1
ATOM 659 N N . GLY A 1 88 ? -0.858 -12.245 -11.397 1.00 85.25 88 GLY A N 1
ATOM 660 C CA . GLY A 1 88 ? -1.311 -11.461 -12.539 1.00 85.25 88 GLY A CA 1
ATOM 661 C C . GLY A 1 88 ? -2.001 -10.162 -12.109 1.00 85.25 88 GLY A C 1
ATOM 662 O O . GLY A 1 88 ? -1.994 -9.790 -10.937 1.00 85.25 88 GLY A O 1
ATOM 663 N N . GLY A 1 89 ? -2.588 -9.453 -13.074 1.00 89.38 89 GLY A N 1
ATOM 664 C CA . GLY A 1 89 ? -3.244 -8.163 -12.845 1.00 89.38 89 GLY A CA 1
ATOM 665 C C . GLY A 1 89 ? -2.506 -6.991 -13.491 1.00 89.38 89 GLY A C 1
ATOM 666 O O . GLY A 1 89 ? -1.767 -7.161 -14.464 1.00 89.38 89 GLY A O 1
ATOM 667 N N . LEU A 1 90 ? -2.748 -5.781 -12.989 1.00 93.19 90 LEU A N 1
ATOM 668 C CA . LEU A 1 90 ? -2.182 -4.554 -13.544 1.00 93.19 90 LEU A CA 1
ATOM 669 C C . LEU A 1 90 ? -0.940 -4.139 -12.754 1.00 93.19 90 LEU A C 1
ATOM 671 O O . LEU A 1 90 ? -1.040 -3.558 -11.676 1.00 93.19 90 LEU A O 1
ATOM 675 N N . ALA A 1 91 ? 0.236 -4.345 -13.337 1.00 95.06 91 ALA A N 1
ATOM 676 C CA . ALA A 1 91 ? 1.485 -3.800 -12.822 1.00 95.06 91 ALA A CA 1
ATOM 677 C C . ALA A 1 91 ? 2.014 -2.665 -13.707 1.00 95.06 91 ALA A C 1
ATOM 679 O O . ALA A 1 91 ? 1.854 -2.675 -14.928 1.00 95.06 91 ALA A O 1
ATOM 680 N N . TRP A 1 92 ? 2.665 -1.684 -13.085 1.00 97.12 92 TRP A N 1
ATOM 681 C CA . TRP A 1 92 ? 3.332 -0.587 -13.788 1.00 97.12 92 TRP A CA 1
ATOM 682 C C . TRP A 1 92 ? 4.845 -0.784 -13.744 1.00 97.12 92 TRP A C 1
ATOM 684 O O . TRP A 1 92 ? 5.391 -1.021 -12.670 1.00 97.12 92 TRP A O 1
ATOM 694 N N . LEU A 1 93 ? 5.526 -0.607 -14.877 1.00 97.25 93 LEU A N 1
ATOM 695 C CA . LEU A 1 93 ? 6.982 -0.481 -14.942 1.00 97.25 93 LEU A CA 1
ATOM 696 C C . LEU A 1 93 ? 7.354 0.958 -15.309 1.00 97.25 93 LEU A C 1
ATOM 698 O O . LEU A 1 93 ? 6.996 1.456 -16.376 1.00 97.25 93 LEU A O 1
ATOM 702 N N . LEU A 1 94 ? 8.087 1.626 -14.424 1.00 96.94 94 LEU A N 1
ATOM 703 C CA . LEU A 1 94 ? 8.651 2.953 -14.653 1.00 96.94 94 LEU A CA 1
ATOM 704 C C . LEU A 1 94 ? 10.098 2.774 -15.117 1.00 96.94 94 LEU A C 1
ATOM 706 O O . LEU A 1 94 ? 11.013 2.822 -14.298 1.00 96.94 94 LEU A O 1
ATOM 710 N N . ALA A 1 95 ? 10.286 2.552 -16.417 1.00 95.12 95 ALA A N 1
ATOM 711 C CA . ALA A 1 95 ? 11.604 2.351 -17.016 1.00 95.12 95 ALA A CA 1
ATOM 712 C C . ALA A 1 95 ? 12.304 3.688 -17.308 1.00 95.12 95 ALA A C 1
ATOM 714 O O . ALA A 1 95 ? 11.776 4.544 -18.025 1.00 95.12 95 ALA A O 1
ATOM 715 N N . GLY A 1 96 ? 13.500 3.880 -16.748 1.00 89.75 96 GLY A N 1
ATOM 716 C CA . GLY A 1 96 ? 14.354 5.038 -17.022 1.00 89.75 96 GLY A CA 1
ATOM 717 C C . GLY A 1 96 ? 13.894 6.352 -16.383 1.00 89.75 96 GLY A C 1
ATOM 718 O O . GLY A 1 96 ? 14.357 7.426 -16.779 1.00 89.75 96 GLY A O 1
ATOM 719 N N . ALA A 1 97 ? 13.000 6.310 -15.392 1.00 89.56 97 ALA A N 1
ATOM 720 C CA . ALA A 1 97 ? 12.559 7.514 -14.692 1.00 89.56 97 ALA A CA 1
ATOM 721 C C . ALA A 1 97 ? 13.727 8.164 -13.917 1.00 89.56 97 ALA A C 1
ATOM 723 O O . ALA A 1 97 ? 14.519 7.482 -13.276 1.00 89.56 97 ALA A O 1
ATOM 724 N N . ARG A 1 98 ? 13.851 9.499 -13.974 1.00 89.69 98 ARG A N 1
ATOM 725 C CA . ARG A 1 98 ? 15.006 10.233 -13.402 1.00 89.69 98 ARG A CA 1
ATOM 726 C C . ARG A 1 98 ? 14.680 11.129 -12.213 1.00 89.69 98 ARG A C 1
ATOM 728 O O . ARG A 1 98 ? 15.560 11.441 -11.426 1.00 89.69 98 ARG A O 1
ATOM 735 N N . TYR A 1 99 ? 13.435 11.582 -12.090 1.00 95.19 99 TYR A N 1
ATOM 736 C CA . TYR A 1 99 ? 13.072 12.597 -11.103 1.00 95.19 99 TYR A CA 1
ATOM 737 C C . TYR A 1 99 ? 12.280 11.974 -9.952 1.00 95.19 99 TYR A C 1
ATOM 739 O O . TYR A 1 99 ? 11.155 11.521 -10.186 1.00 95.19 99 TYR A O 1
ATOM 747 N N . PRO A 1 100 ? 12.790 12.010 -8.704 1.00 96.06 100 PRO A N 1
ATOM 748 C CA . PRO A 1 100 ? 12.110 11.422 -7.549 1.00 96.06 100 PRO A CA 1
ATOM 749 C C . PRO A 1 100 ? 10.671 11.902 -7.363 1.00 96.06 100 PRO A C 1
ATOM 751 O O . PRO A 1 100 ? 9.796 11.131 -6.982 1.00 96.06 100 PRO A O 1
ATOM 754 N N . VAL A 1 101 ? 10.405 13.175 -7.661 1.00 96.00 101 VAL A N 1
ATOM 755 C CA . VAL A 1 101 ? 9.064 13.761 -7.553 1.00 96.00 101 VAL A CA 1
ATOM 756 C C . VAL A 1 101 ? 8.092 13.106 -8.536 1.00 96.00 101 VAL A C 1
ATOM 758 O O . VAL A 1 101 ? 7.019 12.668 -8.128 1.00 96.00 101 VAL A O 1
ATOM 761 N N . ASN A 1 102 ? 8.491 12.962 -9.802 1.00 96.06 102 ASN A N 1
ATOM 762 C CA . ASN A 1 102 ? 7.660 12.338 -10.835 1.00 96.06 102 ASN A CA 1
ATOM 763 C C . ASN A 1 102 ? 7.441 10.853 -10.546 1.00 96.06 102 ASN A C 1
ATOM 765 O O . ASN A 1 102 ? 6.324 10.362 -10.695 1.00 96.06 102 ASN A O 1
ATOM 769 N N . ILE A 1 103 ? 8.481 10.154 -10.083 1.00 97.44 103 ILE A N 1
ATOM 770 C CA . ILE A 1 103 ? 8.382 8.752 -9.660 1.00 97.44 103 ILE A CA 1
ATOM 771 C C . ILE A 1 103 ? 7.378 8.628 -8.516 1.00 97.44 103 ILE A C 1
ATOM 773 O O . ILE A 1 103 ? 6.469 7.809 -8.585 1.00 97.44 103 ILE A O 1
ATOM 777 N N . GLY A 1 104 ? 7.483 9.485 -7.498 1.00 97.06 104 GLY A N 1
ATOM 778 C CA . GLY A 1 104 ? 6.561 9.485 -6.369 1.00 97.06 104 GLY A CA 1
ATOM 779 C C . GLY A 1 104 ? 5.105 9.698 -6.785 1.00 97.06 104 GLY A C 1
ATOM 780 O O . GLY A 1 104 ? 4.240 8.908 -6.406 1.00 97.06 104 GLY A O 1
ATOM 781 N N . PHE A 1 105 ? 4.831 10.715 -7.605 1.00 96.38 105 PHE A N 1
ATOM 782 C CA . PHE A 1 105 ? 3.479 10.948 -8.120 1.00 96.38 105 PHE A CA 1
ATOM 783 C C . PHE A 1 105 ? 2.975 9.786 -8.971 1.00 96.38 105 PHE A C 1
ATOM 785 O O . PHE A 1 105 ? 1.830 9.383 -8.813 1.00 96.38 105 PHE A O 1
ATOM 792 N N . THR A 1 106 ? 3.829 9.197 -9.805 1.00 97.19 106 THR A N 1
ATOM 793 C CA . THR A 1 106 ? 3.453 8.049 -10.640 1.00 97.19 106 THR A CA 1
ATOM 794 C C . THR A 1 106 ? 3.130 6.821 -9.790 1.00 97.19 106 THR A C 1
ATOM 796 O O . THR A 1 106 ? 2.109 6.182 -10.022 1.00 97.19 106 THR A O 1
ATOM 799 N N . ILE A 1 107 ? 3.920 6.537 -8.745 1.00 97.25 107 ILE A N 1
ATOM 800 C CA . ILE A 1 107 ? 3.616 5.473 -7.776 1.00 97.25 107 ILE A CA 1
ATOM 801 C C . ILE A 1 107 ? 2.245 5.718 -7.131 1.00 97.25 107 ILE A C 1
ATOM 803 O O . ILE A 1 107 ? 1.451 4.788 -7.009 1.00 97.25 107 ILE A O 1
ATOM 807 N N . ARG A 1 108 ? 1.944 6.959 -6.720 1.00 94.50 108 ARG A N 1
ATOM 808 C CA . ARG A 1 108 ? 0.640 7.288 -6.125 1.00 94.50 108 ARG A CA 1
ATOM 809 C C . ARG A 1 108 ? -0.500 7.135 -7.134 1.00 94.50 108 ARG A C 1
ATOM 811 O O . ARG A 1 108 ? -1.534 6.595 -6.766 1.00 94.50 108 ARG A O 1
ATOM 818 N N . THR A 1 109 ? -0.311 7.556 -8.383 1.00 95.19 109 THR A N 1
ATOM 819 C CA . THR A 1 109 ? -1.296 7.383 -9.463 1.00 95.19 109 THR A CA 1
ATOM 820 C C . THR A 1 109 ? -1.583 5.909 -9.736 1.00 95.19 109 THR A C 1
ATOM 822 O O . THR A 1 109 ? -2.747 5.520 -9.822 1.00 95.19 109 THR A O 1
ATOM 825 N N . ALA A 1 110 ? -0.548 5.072 -9.826 1.00 95.50 110 ALA A N 1
ATOM 826 C CA . ALA A 1 110 ? -0.709 3.628 -9.982 1.00 95.50 110 ALA A CA 1
ATOM 827 C C . ALA A 1 110 ? -1.489 3.028 -8.798 1.00 95.50 110 ALA A C 1
ATOM 829 O O . ALA A 1 110 ? -2.446 2.283 -8.989 1.00 95.50 110 ALA A O 1
ATOM 830 N N . GLU A 1 111 ? -1.155 3.435 -7.572 1.00 92.38 111 GLU A N 1
ATOM 831 C CA . GLU A 1 111 ? -1.822 2.950 -6.364 1.00 92.38 111 GLU A CA 1
ATOM 832 C C . GLU A 1 111 ? -3.329 3.241 -6.359 1.00 92.38 111 GLU A C 1
ATOM 834 O O . GLU A 1 111 ? -4.119 2.317 -6.152 1.00 92.38 111 GLU A O 1
ATOM 839 N N . VAL A 1 112 ? -3.725 4.490 -6.634 1.00 88.88 112 VAL A N 1
ATOM 840 C CA . VAL A 1 112 ? -5.140 4.909 -6.610 1.00 88.88 112 VAL A CA 1
ATOM 841 C C . VAL A 1 112 ? -5.925 4.481 -7.850 1.00 88.88 112 VAL A C 1
ATOM 843 O O . VAL A 1 112 ? -7.151 4.436 -7.801 1.00 88.88 112 VAL A O 1
ATOM 846 N N . SER A 1 113 ? -5.244 4.145 -8.950 1.00 90.69 113 SER A N 1
ATOM 847 C CA . SER A 1 113 ? -5.879 3.565 -10.145 1.00 90.69 113 SER A CA 1
ATOM 848 C C . SER A 1 113 ? -6.121 2.058 -10.029 1.00 90.69 113 SER A C 1
ATOM 850 O O . SER A 1 113 ? -6.727 1.473 -10.922 1.00 90.69 113 SER A O 1
ATOM 852 N N . GLY A 1 114 ? -5.712 1.443 -8.913 1.00 90.00 114 GLY A N 1
ATOM 853 C CA . GLY A 1 114 ? -5.957 0.032 -8.632 1.00 90.00 114 GLY A CA 1
ATOM 854 C C . GLY A 1 114 ? -4.878 -0.909 -9.158 1.00 90.00 114 GLY A C 1
ATOM 855 O O . GLY A 1 114 ? -5.164 -2.087 -9.321 1.00 90.00 114 GLY A O 1
ATOM 856 N N . ALA A 1 115 ? -3.661 -0.419 -9.413 1.00 94.44 115 ALA A N 1
ATOM 857 C CA . ALA A 1 115 ? -2.542 -1.290 -9.755 1.00 94.44 115 ALA A CA 1
ATOM 858 C C . ALA A 1 115 ? -2.205 -2.257 -8.606 1.00 94.44 115 ALA A C 1
ATOM 860 O O . ALA A 1 115 ? -2.284 -1.910 -7.419 1.00 94.44 115 ALA A O 1
ATOM 861 N N . ASP A 1 116 ? -1.767 -3.454 -8.973 1.00 93.88 116 ASP A N 1
ATOM 862 C CA . ASP A 1 116 ? -1.356 -4.510 -8.051 1.00 93.88 116 ASP A CA 1
ATOM 863 C C . ASP A 1 116 ? 0.078 -4.306 -7.566 1.00 93.88 116 ASP A C 1
ATOM 865 O O . ASP A 1 116 ? 0.396 -4.640 -6.426 1.00 93.88 116 ASP A O 1
ATOM 869 N N . ALA A 1 117 ? 0.930 -3.694 -8.393 1.00 96.44 117 ALA A N 1
ATOM 870 C CA . ALA A 1 117 ? 2.301 -3.345 -8.044 1.00 96.44 117 ALA A CA 1
ATOM 871 C C . ALA A 1 117 ? 2.874 -2.231 -8.928 1.00 96.44 117 ALA A C 1
ATOM 873 O O . ALA A 1 117 ? 2.418 -1.981 -10.048 1.00 96.44 117 ALA A O 1
ATOM 874 N N . VAL A 1 118 ? 3.945 -1.607 -8.432 1.00 97.75 118 VAL A N 1
ATOM 875 C CA . VAL A 1 118 ? 4.811 -0.726 -9.219 1.00 97.75 118 VAL A CA 1
ATOM 876 C C . VAL A 1 118 ? 6.248 -1.223 -9.158 1.00 97.75 118 VAL A C 1
ATOM 878 O O . VAL A 1 118 ? 6.815 -1.404 -8.082 1.00 97.75 118 VAL A O 1
ATOM 881 N N . PHE A 1 119 ? 6.854 -1.364 -10.325 1.00 97.69 119 PHE A N 1
ATOM 882 C CA . PHE A 1 119 ? 8.268 -1.622 -10.510 1.00 97.69 119 PHE A CA 1
ATOM 883 C C . PHE A 1 119 ? 8.948 -0.348 -11.000 1.00 97.69 119 PHE A C 1
ATOM 885 O O . PHE A 1 119 ? 8.451 0.331 -11.902 1.00 97.69 119 PHE A O 1
ATOM 892 N N . VAL A 1 120 ? 10.074 0.000 -10.392 1.00 97.56 120 VAL A N 1
ATOM 893 C CA . VAL A 1 120 ? 10.830 1.202 -10.729 1.00 97.56 120 VAL A CA 1
ATOM 894 C C . VAL A 1 120 ? 12.235 0.797 -11.135 1.00 97.56 120 VAL A C 1
ATOM 896 O O . VAL A 1 120 ? 13.021 0.352 -10.298 1.00 97.56 120 VAL A O 1
ATOM 899 N N . ASP A 1 121 ? 12.527 0.981 -12.416 1.00 96.44 121 ASP A N 1
ATOM 900 C CA . ASP A 1 121 ? 13.849 0.793 -12.997 1.00 96.44 121 ASP A CA 1
ATOM 901 C C . ASP A 1 121 ? 14.490 2.169 -13.206 1.00 96.44 121 ASP A C 1
ATOM 903 O O . ASP A 1 121 ? 14.142 2.940 -14.110 1.00 96.44 121 ASP A O 1
ATOM 907 N N . CYS A 1 122 ? 15.374 2.530 -12.278 1.00 93.56 122 CYS A N 1
ATOM 908 C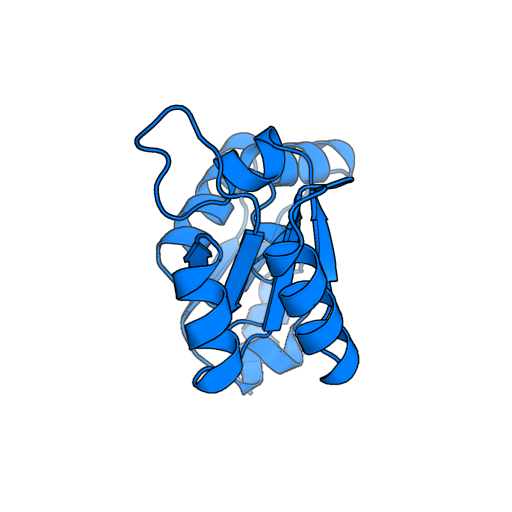 CA . CYS A 1 122 ? 16.054 3.813 -12.290 1.00 93.56 122 CYS A CA 1
ATOM 909 C C . CYS A 1 122 ? 17.381 3.777 -11.532 1.00 93.56 122 CYS A C 1
ATOM 911 O O . CYS A 1 122 ? 17.519 3.132 -10.489 1.00 93.56 122 CYS A O 1
ATOM 913 N N . ASP A 1 123 ? 18.309 4.608 -11.991 1.00 91.88 123 ASP A N 1
ATOM 914 C CA . ASP A 1 123 ? 19.562 4.883 -11.301 1.00 91.88 123 ASP A CA 1
ATOM 915 C C . ASP A 1 123 ? 19.376 6.059 -10.329 1.00 91.88 123 ASP A C 1
ATOM 917 O O . ASP A 1 123 ? 19.647 7.213 -10.656 1.00 91.88 123 ASP A O 1
ATOM 921 N N . LEU A 1 124 ? 18.786 5.764 -9.166 1.00 92.94 124 LEU A N 1
ATOM 922 C CA . LEU A 1 124 ? 18.619 6.705 -8.057 1.00 92.94 124 LEU A CA 1
ATOM 923 C C . LEU A 1 124 ? 19.387 6.237 -6.829 1.00 92.94 124 LEU A C 1
ATOM 925 O O . LEU A 1 124 ? 19.308 5.063 -6.438 1.00 92.94 124 LEU A O 1
ATOM 929 N N . ASN A 1 125 ? 20.023 7.189 -6.150 1.00 93.69 125 ASN A N 1
ATOM 930 C CA . ASN A 1 125 ? 20.653 6.947 -4.861 1.00 93.69 125 ASN A CA 1
ATOM 931 C C . ASN A 1 125 ? 19.612 6.768 -3.736 1.00 93.69 125 ASN A C 1
ATOM 933 O O . ASN A 1 125 ? 18.403 6.948 -3.909 1.00 93.69 125 ASN A O 1
ATOM 937 N N . HIS A 1 126 ? 20.085 6.402 -2.545 1.00 93.50 126 HIS A N 1
ATOM 938 C CA . HIS A 1 126 ? 19.228 6.138 -1.388 1.00 93.50 126 HIS A CA 1
ATOM 939 C C . HIS A 1 126 ? 18.315 7.324 -1.009 1.00 93.50 126 HIS A C 1
ATOM 941 O O . HIS A 1 126 ? 17.130 7.131 -0.720 1.00 93.50 126 HIS A O 1
ATOM 947 N N . ASP A 1 127 ? 18.835 8.551 -1.030 1.00 95.69 127 ASP A N 1
ATOM 948 C CA . ASP A 1 127 ? 18.083 9.741 -0.622 1.00 95.69 127 ASP A CA 1
ATOM 949 C C . ASP A 1 127 ? 17.027 10.130 -1.656 1.00 95.69 127 ASP A C 1
ATOM 951 O O . ASP A 1 127 ? 1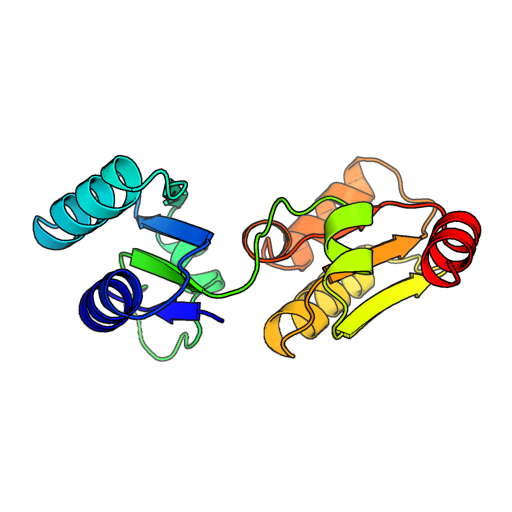5.911 10.526 -1.302 1.00 95.69 127 ASP A O 1
ATOM 955 N N . GLU A 1 128 ? 17.338 9.938 -2.932 1.00 96.19 128 GLU A N 1
ATOM 956 C CA . GLU A 1 128 ? 16.407 10.113 -4.040 1.00 96.19 128 GLU A CA 1
ATOM 957 C C . GLU A 1 128 ? 15.261 9.097 -3.984 1.00 96.19 128 GLU A C 1
ATOM 959 O O . GLU A 1 128 ? 14.091 9.481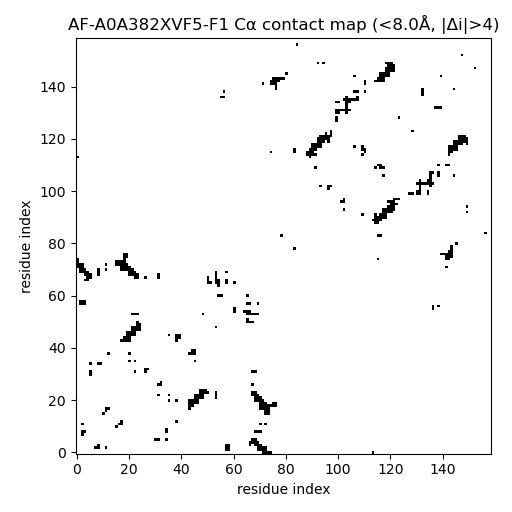 -4.078 1.00 96.19 128 GLU A O 1
ATOM 964 N N . ARG A 1 129 ? 15.555 7.816 -3.722 1.00 95.25 129 ARG A N 1
ATOM 965 C CA . ARG A 1 129 ? 14.519 6.787 -3.507 1.00 95.25 129 ARG A CA 1
ATOM 966 C C . ARG A 1 129 ? 13.628 7.143 -2.318 1.00 95.25 129 ARG A C 1
ATOM 968 O O . ARG A 1 129 ? 12.400 7.097 -2.416 1.00 95.25 129 ARG A O 1
ATOM 975 N N . LYS A 1 130 ? 14.223 7.583 -1.205 1.00 94.31 130 LYS A N 1
ATOM 976 C CA . LYS A 1 130 ? 13.479 8.046 -0.023 1.00 94.31 130 LYS A CA 1
ATOM 977 C C . LYS A 1 130 ? 12.597 9.257 -0.342 1.00 94.31 130 LYS A C 1
ATOM 979 O O . LYS A 1 130 ? 11.466 9.339 0.147 1.00 94.31 130 LYS A O 1
ATOM 984 N N . ALA A 1 131 ? 13.077 10.184 -1.170 1.00 95.31 131 ALA A N 1
ATOM 985 C CA . ALA A 1 131 ? 12.296 11.325 -1.632 1.00 95.31 131 ALA A CA 1
ATOM 986 C C . ALA A 1 131 ? 11.105 10.888 -2.500 1.00 95.31 131 ALA A C 1
ATOM 988 O O . ALA A 1 131 ? 9.998 11.373 -2.269 1.00 95.31 131 ALA A O 1
ATOM 989 N N . ALA A 1 132 ? 11.294 9.939 -3.419 1.00 96.38 132 ALA A N 1
ATOM 990 C CA . ALA A 1 132 ? 10.215 9.386 -4.238 1.00 96.38 132 ALA A CA 1
ATOM 991 C C . ALA A 1 132 ? 9.135 8.696 -3.389 1.00 96.38 132 ALA A C 1
ATOM 993 O O . ALA A 1 132 ? 7.948 8.983 -3.539 1.00 96.38 132 ALA A O 1
ATOM 994 N N . VAL A 1 133 ? 9.542 7.868 -2.422 1.00 93.88 133 VAL A N 1
ATOM 995 C CA . VAL A 1 133 ? 8.632 7.205 -1.469 1.00 93.88 133 VAL A CA 1
ATOM 996 C C . VAL A 1 133 ? 7.843 8.211 -0.624 1.00 93.88 133 VAL A C 1
ATOM 998 O O . VAL A 1 133 ? 6.664 8.011 -0.323 1.00 93.88 133 VAL A O 1
ATOM 1001 N N . ARG A 1 134 ? 8.480 9.312 -0.218 1.00 92.25 134 ARG A N 1
ATOM 1002 C CA . ARG A 1 134 ? 7.801 10.384 0.518 1.00 92.25 134 ARG A CA 1
ATOM 1003 C C . ARG A 1 134 ? 6.780 11.103 -0.367 1.00 92.25 134 ARG A C 1
ATOM 1005 O O . ARG A 1 134 ? 5.670 11.358 0.095 1.00 92.25 134 ARG A O 1
ATOM 1012 N N . THR A 1 135 ? 7.143 11.413 -1.611 1.00 94.38 135 THR A N 1
ATOM 1013 C CA . THR A 1 135 ? 6.268 12.102 -2.573 1.00 94.38 135 THR A CA 1
ATOM 1014 C C . THR A 1 135 ? 5.096 11.228 -3.018 1.00 94.38 135 THR A C 1
ATOM 1016 O O . THR A 1 135 ? 4.011 11.753 -3.239 1.00 94.38 135 THR A O 1
ATOM 1019 N N . SER A 1 136 ? 5.243 9.899 -3.023 1.00 93.69 136 SER A N 1
ATOM 1020 C CA . SER A 1 136 ? 4.128 8.966 -3.255 1.00 93.69 136 SER A CA 1
ATOM 1021 C C . SER A 1 136 ? 3.134 8.872 -2.096 1.00 93.69 136 SER A C 1
ATOM 1023 O O . SER A 1 136 ? 2.308 7.963 -2.047 1.00 93.69 136 SER A O 1
ATOM 1025 N N . MET A 1 137 ? 3.232 9.779 -1.119 1.00 90.06 137 MET A N 1
ATOM 1026 C CA . MET A 1 137 ? 2.426 9.786 0.099 1.00 90.06 137 MET A CA 1
ATOM 1027 C C . MET A 1 137 ? 2.559 8.493 0.914 1.00 90.06 137 MET A C 1
ATOM 1029 O O . MET A 1 137 ? 1.687 8.192 1.713 1.00 90.06 137 MET A O 1
ATOM 1033 N N . LYS A 1 138 ? 3.675 7.761 0.785 1.00 88.31 138 LYS A N 1
ATOM 1034 C CA . LYS A 1 138 ? 3.892 6.435 1.389 1.00 88.31 138 LYS A CA 1
ATOM 1035 C C . LYS A 1 138 ? 3.023 5.309 0.797 1.00 88.31 138 LYS A C 1
ATOM 1037 O O . LYS A 1 138 ? 2.787 4.321 1.487 1.00 88.31 138 LYS A O 1
ATOM 1042 N N . ALA A 1 139 ? 2.655 5.383 -0.483 1.00 90.81 139 ALA A N 1
ATOM 1043 C CA . ALA A 1 139 ? 1.913 4.329 -1.194 1.00 90.81 139 ALA A CA 1
ATOM 1044 C C . ALA A 1 139 ? 2.506 2.906 -1.048 1.00 90.81 139 ALA A C 1
ATOM 1046 O O . ALA A 1 139 ? 1.751 1.945 -0.955 1.00 90.81 139 ALA A O 1
ATOM 1047 N N . HIS A 1 140 ? 3.834 2.770 -0.904 1.00 90.94 140 HIS A N 1
ATOM 1048 C CA . HIS A 1 140 ? 4.519 1.497 -0.591 1.00 90.94 140 HIS A CA 1
ATOM 1049 C C . HIS A 1 140 ? 3.991 0.759 0.658 1.00 90.94 140 HIS A C 1
ATOM 1051 O O . HIS A 1 140 ? 4.268 -0.418 0.858 1.00 90.94 140 HIS A O 1
ATOM 1057 N N . ARG A 1 141 ? 3.251 1.438 1.546 1.00 87.81 141 ARG A N 1
ATOM 1058 C CA . ARG A 1 141 ? 2.600 0.796 2.696 1.00 87.81 141 ARG A CA 1
ATOM 1059 C C . ARG A 1 141 ? 1.353 0.002 2.314 1.00 87.81 141 ARG A C 1
ATOM 1061 O O . ARG A 1 141 ? 0.971 -0.868 3.090 1.00 87.81 141 ARG A O 1
ATOM 1068 N N . PHE A 1 142 ? 0.740 0.322 1.175 1.00 88.19 142 PHE A N 1
ATOM 1069 C CA . PHE A 1 142 ? -0.523 -0.243 0.701 1.00 88.19 142 PHE A CA 1
ATOM 1070 C C . PHE A 1 142 ? -0.398 -0.997 -0.622 1.00 88.19 142 PHE A C 1
ATOM 1072 O O . PHE A 1 142 ? -1.330 -1.703 -0.986 1.00 88.19 142 PHE A O 1
ATOM 1079 N N . MET A 1 143 ? 0.718 -0.852 -1.332 1.00 93.06 143 MET A N 1
ATOM 1080 C CA . MET A 1 143 ? 0.997 -1.492 -2.613 1.00 93.06 143 MET A CA 1
ATOM 1081 C C . MET A 1 143 ? 2.472 -1.902 -2.662 1.00 93.06 143 MET A C 1
ATOM 1083 O O . MET A 1 143 ? 3.310 -1.100 -2.241 1.00 93.06 143 MET A O 1
ATOM 1087 N N . PRO A 1 144 ? 2.810 -3.081 -3.207 1.00 95.50 144 PRO A N 1
ATOM 1088 C CA . PRO A 1 144 ? 4.184 -3.438 -3.534 1.00 95.50 144 PRO A CA 1
ATOM 1089 C C . PRO A 1 144 ? 4.838 -2.384 -4.433 1.00 95.50 144 PRO A C 1
ATOM 1091 O O . PRO A 1 144 ? 4.313 -2.026 -5.490 1.00 95.50 144 PRO A O 1
ATOM 1094 N N . VAL A 1 145 ? 5.997 -1.885 -4.004 1.00 97.06 145 VAL A N 1
ATOM 1095 C CA . VAL A 1 145 ? 6.852 -1.002 -4.802 1.00 97.06 145 VAL A CA 1
ATOM 1096 C C . VAL A 1 145 ? 8.253 -1.590 -4.804 1.00 97.06 145 VAL A C 1
ATOM 1098 O O . VAL A 1 145 ? 8.932 -1.574 -3.775 1.00 97.06 145 VAL A O 1
ATOM 1101 N N . HIS A 1 146 ? 8.678 -2.093 -5.957 1.00 96.94 146 HIS A N 1
ATOM 1102 C CA . HIS A 1 146 ? 9.958 -2.773 -6.131 1.00 96.94 146 HIS A CA 1
ATOM 1103 C C . HIS A 1 146 ? 10.908 -1.907 -6.954 1.00 96.94 146 HIS A C 1
ATOM 1105 O O . HIS A 1 146 ? 10.528 -1.375 -7.993 1.00 96.94 146 HIS A O 1
ATOM 1111 N N . TRP A 1 147 ? 12.147 -1.768 -6.491 1.00 95.88 147 TRP A N 1
ATOM 1112 C CA . TRP A 1 147 ? 13.224 -1.121 -7.243 1.00 95.88 147 TRP A CA 1
ATOM 1113 C C . TRP A 1 147 ? 14.046 -2.220 -7.903 1.00 95.88 147 TRP A C 1
ATOM 1115 O O . TRP A 1 147 ? 14.616 -3.043 -7.187 1.00 95.88 147 TRP A O 1
ATOM 1125 N N . VAL A 1 148 ? 14.067 -2.259 -9.230 1.00 96.44 148 VAL A N 1
ATOM 1126 C CA . VAL A 1 148 ? 14.511 -3.431 -10.001 1.00 96.44 148 VAL A CA 1
ATOM 1127 C C . VAL A 1 148 ? 15.384 -3.024 -11.181 1.00 96.44 148 VAL A C 1
ATOM 1129 O O . VAL A 1 148 ? 15.446 -1.845 -11.516 1.00 96.44 148 VAL A O 1
ATOM 1132 N N . ASP A 1 149 ? 16.017 -4.012 -11.807 1.00 96.00 149 ASP A N 1
ATOM 1133 C CA . ASP A 1 149 ? 16.434 -3.916 -13.203 1.00 96.00 149 ASP A CA 1
ATOM 1134 C C . ASP A 1 149 ? 15.221 -4.215 -14.104 1.00 96.00 149 ASP A C 1
ATOM 1136 O O . ASP A 1 149 ? 14.475 -5.174 -13.869 1.00 96.00 149 ASP A O 1
ATOM 1140 N N . GLY A 1 150 ? 14.962 -3.339 -15.075 1.00 95.44 150 GLY A N 1
ATOM 1141 C CA . GLY A 1 150 ? 13.776 -3.429 -15.924 1.00 95.44 150 GLY A CA 1
ATOM 1142 C C . GLY A 1 150 ? 13.825 -4.592 -16.913 1.00 95.44 150 GLY A C 1
ATOM 1143 O O . GLY A 1 150 ? 12.794 -5.228 -17.149 1.00 95.44 150 GLY A O 1
ATOM 1144 N N . ASP A 1 151 ? 15.004 -4.895 -17.457 1.00 95.38 151 ASP A N 1
ATOM 1145 C CA . ASP A 1 151 ? 15.184 -5.968 -18.434 1.00 95.38 151 ASP A CA 1
ATOM 1146 C C . ASP A 1 151 ? 15.007 -7.335 -17.759 1.00 95.38 151 ASP A C 1
ATOM 1148 O O . ASP A 1 151 ? 14.259 -8.180 -18.266 1.00 95.38 151 ASP A O 1
ATOM 1152 N N . ASP A 1 152 ? 15.589 -7.517 -16.569 1.00 95.88 152 ASP A N 1
ATOM 1153 C CA . ASP A 1 152 ? 15.423 -8.729 -15.757 1.00 95.88 152 ASP A CA 1
ATOM 1154 C C . ASP A 1 152 ? 13.958 -8.964 -15.360 1.00 95.88 152 ASP A C 1
ATOM 1156 O O . ASP A 1 152 ? 13.477 -10.103 -15.368 1.00 95.88 152 ASP A O 1
ATOM 1160 N N . LEU A 1 153 ? 13.225 -7.899 -15.015 1.00 96.56 153 LEU A N 1
ATOM 1161 C CA . LEU A 1 153 ? 11.801 -7.999 -14.691 1.00 96.56 153 LEU A CA 1
ATOM 1162 C C . LEU A 1 153 ? 10.980 -8.431 -15.911 1.00 96.56 153 LEU A C 1
ATOM 1164 O O . LEU A 1 153 ? 10.116 -9.300 -15.800 1.00 96.56 153 LEU A O 1
ATOM 1168 N N . VAL A 1 154 ? 11.222 -7.815 -17.072 1.00 95.06 154 VAL A N 1
ATOM 1169 C CA . VAL A 1 154 ? 10.492 -8.144 -18.305 1.00 95.06 154 VAL A CA 1
ATOM 1170 C C . VAL A 1 154 ? 10.798 -9.570 -18.756 1.00 95.06 154 VAL A C 1
ATOM 1172 O O . VAL A 1 154 ? 9.906 -10.231 -19.286 1.00 95.06 154 VAL A O 1
ATOM 1175 N N . ALA A 1 155 ? 12.022 -10.059 -18.541 1.00 94.94 155 ALA A N 1
ATOM 1176 C CA . ALA A 1 155 ? 12.368 -11.453 -18.788 1.00 94.94 155 ALA A CA 1
ATOM 1177 C C . ALA A 1 155 ? 11.555 -12.404 -17.892 1.00 94.94 155 ALA A C 1
ATOM 1179 O O . ALA A 1 155 ? 10.901 -13.297 -18.422 1.00 94.94 155 ALA A O 1
ATOM 1180 N N . GLN A 1 156 ? 11.511 -12.153 -16.577 1.00 93.75 156 GLN A N 1
ATOM 1181 C CA . GLN A 1 156 ? 10.715 -12.946 -15.624 1.00 93.75 156 GLN A CA 1
ATOM 1182 C C . GLN A 1 156 ? 9.214 -12.925 -15.938 1.00 93.75 156 GLN A C 1
ATOM 1184 O O . GLN A 1 156 ? 8.534 -13.929 -15.784 1.00 93.75 156 GLN A O 1
ATOM 1189 N N . ALA A 1 157 ? 8.681 -11.795 -16.409 1.00 90.81 157 ALA A N 1
ATOM 1190 C CA . ALA A 1 157 ? 7.258 -11.653 -16.719 1.00 90.81 157 ALA A CA 1
ATOM 1191 C C . ALA A 1 157 ? 6.803 -12.394 -17.995 1.00 90.81 157 ALA A C 1
ATOM 1193 O O . ALA A 1 157 ? 5.611 -12.395 -18.302 1.00 90.81 157 ALA A O 1
ATOM 1194 N N . ARG A 1 158 ? 7.732 -12.951 -18.785 1.00 87.19 158 ARG A N 1
ATOM 1195 C CA . ARG A 1 158 ? 7.426 -13.715 -20.010 1.00 87.19 158 ARG A CA 1
ATOM 1196 C C . ARG A 1 158 ? 7.300 -15.219 -19.780 1.00 87.19 158 ARG A C 1
ATOM 1198 O O . ARG A 1 158 ? 6.880 -15.908 -20.711 1.00 87.19 158 ARG A O 1
ATOM 1205 N N . GLU A 1 159 ? 7.724 -15.702 -18.618 1.00 73.62 159 GLU A N 1
ATOM 1206 C CA . GLU A 1 159 ? 7.643 -17.110 -18.210 1.00 73.62 159 GLU A CA 1
ATOM 1207 C C . GLU A 1 159 ? 6.231 -17.468 -17.731 1.00 73.62 159 GLU A C 1
ATOM 1209 O O . GLU A 1 159 ? 5.771 -18.578 -18.091 1.00 73.62 159 GLU A O 1
#

pLDDT: mean 92.87, std 5.86, range [60.03, 98.31]

Organism: NCBI:txid408172

Secondary structure (DSSP, 8-state):
-EEEHHHHHHHHHHHS-EEEEEEETT---HHHHHHHHHHHHTT--EEEE-HHHHHHHSS---SS---SEEEEES--TT--HHHHHHH-S-EEEEET---HHHHHHHHHHHHHTT-SEEEEE----HHHHHHHHHHTTTGGGTS-EEE--HHHHHHHTT-

Mean predicted aligned error: 3.93 Å

Solvent-accessible surface area (backbone atoms only — not comparable to full-atom values): 8831 Å² total; per-residue (Å²): 97,77,30,64,25,67,70,46,31,54,53,32,69,76,75,46,60,55,48,32,37,43,32,39,60,91,63,85,50,66,65,60,52,52,52,49,52,54,36,52,77,70,69,28,51,78,44,75,32,51,65,68,54,38,34,70,63,43,94,68,69,87,69,91,75,50,51,60,32,36,28,32,35,79,46,54,30,79,51,49,71,67,55,49,60,73,70,54,80,51,67,46,76,42,73,73,56,82,50,36,62,61,51,5,47,48,52,33,51,42,52,78,72,65,35,62,32,38,37,38,16,54,98,63,57,74,68,45,48,52,46,13,45,56,55,16,68,46,40,58,73,63,25,21,67,46,81,47,62,53,67,64,49,56,56,62,72,70,114

Nearest PDB structures (foldseek):
  5l0z-assembly1_B  TM=4.535E-01  e=3.818E-07  Sinorhizobium meliloti 1021
  1x7p-assembly1_A  TM=4.318E-01  e=1.936E-07  Streptomyces viridochromogenes
  1ipa-assembly1_A  TM=4.285E-01  e=6.655E-07  Thermus thermophilus
  1x7o-assembly1_B  TM=4.080E-01  e=7.390E-06  Streptomyces viridochromogenes
  9cai-assembly1_Cc  TM=7.586E-01  e=2.163E-03  Caenorhabditis elegans

Foldseek 3Di:
DKAFALPRLVVCLVPFAWQEKEAEPPDPDPSSVVSVVSCVVVVRYYHYDHLLLQCLVDPDNPDDGRGRMMTATDANLPDDLVRDLVVDDAEEEAAADDALLVLLVVLLVCLNVPHNAYEYEYDDDPVSVVSNCVNVSNSSVRHHYHYDHPVVSVVVSVD